Protein AF-A0A960P1Q6-F1 (afdb_monomer_lite)

Secondary structure (DSSP, 8-state):
---HHHHHHHHHHHHHHTTHHHHHHHTS--HHHHHHHGGGTGGGTTS-GGGT-----HHHHHHHHHHHHHH-TT-

Structure (mmCIF, N/CA/C/O backbone):
data_AF-A0A960P1Q6-F1
#
_entry.id   AF-A0A960P1Q6-F1
#
loop_
_atom_site.group_PDB
_atom_site.id
_atom_site.type_symbol
_atom_site.label_atom_id
_atom_site.label_alt_id
_atom_site.label_comp_id
_atom_site.label_asym_id
_atom_site.label_entity_id
_atom_site.label_seq_id
_atom_site.pdbx_PDB_ins_code
_atom_site.Cartn_x
_atom_site.Cartn_y
_atom_site.Cartn_z
_atom_site.occupancy
_atom_site.B_iso_or_equiv
_atom_site.auth_seq_id
_atom_site.auth_comp_id
_atom_site.auth_asym_id
_atom_site.auth_atom_id
_atom_site.pdbx_PDB_model_num
ATOM 1 N N . MET A 1 1 ? 7.394 9.733 -16.034 1.00 48.59 1 MET A N 1
ATOM 2 C CA . MET A 1 1 ? 6.109 9.018 -15.900 1.00 48.59 1 MET A CA 1
ATOM 3 C C . MET A 1 1 ? 5.882 8.880 -14.404 1.00 48.59 1 MET A C 1
ATOM 5 O O . MET A 1 1 ? 6.853 8.554 -13.740 1.00 48.59 1 MET A O 1
ATOM 9 N N . GLY A 1 2 ? 4.723 9.250 -13.856 1.00 63.03 2 GLY A N 1
ATOM 10 C CA . GLY A 1 2 ? 4.480 9.105 -12.412 1.00 63.03 2 GLY A CA 1
ATOM 11 C C . GLY A 1 2 ? 4.383 7.631 -12.010 1.00 63.03 2 GLY A C 1
ATOM 12 O O . GLY A 1 2 ? 3.949 6.813 -12.824 1.00 63.03 2 GLY A O 1
ATOM 13 N N . ASN A 1 3 ? 4.795 7.301 -10.784 1.00 87.00 3 ASN A N 1
ATOM 14 C CA . ASN A 1 3 ? 4.659 5.965 -10.208 1.00 87.00 3 ASN A CA 1
ATOM 15 C C . ASN A 1 3 ? 3.169 5.673 -9.954 1.00 87.00 3 ASN A C 1
ATOM 17 O O . ASN A 1 3 ? 2.606 6.077 -8.937 1.00 87.00 3 ASN A O 1
ATOM 21 N N . GLN A 1 4 ? 2.524 4.980 -10.897 1.00 95.00 4 GLN A N 1
ATOM 22 C CA . GLN A 1 4 ? 1.083 4.703 -10.850 1.00 95.00 4 GLN A CA 1
ATOM 23 C C . GLN A 1 4 ? 0.674 3.881 -9.622 1.00 95.00 4 GLN A C 1
ATOM 25 O O . GLN A 1 4 ? -0.438 4.047 -9.123 1.00 95.00 4 GLN A O 1
ATOM 30 N N . VAL A 1 5 ? 1.571 3.026 -9.118 1.00 97.69 5 VAL A N 1
ATOM 31 C CA . VAL A 1 5 ? 1.332 2.250 -7.896 1.00 97.69 5 VAL A CA 1
ATOM 32 C C . VAL A 1 5 ? 1.25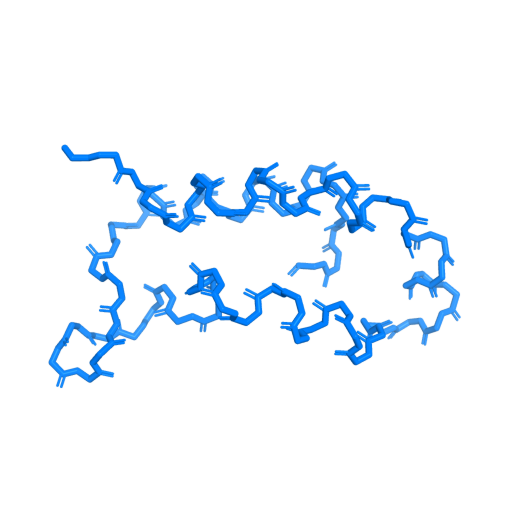8 3.190 -6.694 1.00 97.69 5 VAL A C 1
ATOM 34 O O . VAL A 1 5 ? 0.317 3.104 -5.910 1.00 97.69 5 VAL A O 1
ATOM 37 N N . LEU A 1 6 ? 2.196 4.135 -6.580 1.00 98.19 6 LEU A N 1
ATOM 38 C CA . LEU A 1 6 ? 2.198 5.129 -5.503 1.00 98.19 6 LEU A CA 1
ATOM 39 C C . LEU A 1 6 ? 0.958 6.024 -5.545 1.00 98.19 6 LEU A C 1
ATOM 41 O O . LEU A 1 6 ? 0.341 6.266 -4.509 1.00 98.19 6 LEU A O 1
ATOM 45 N N . ASP A 1 7 ? 0.566 6.487 -6.732 1.00 98.19 7 ASP A N 1
ATOM 46 C CA . ASP A 1 7 ? -0.640 7.303 -6.893 1.00 98.19 7 ASP A CA 1
ATOM 47 C C . ASP A 1 7 ? -1.903 6.538 -6.465 1.00 98.19 7 ASP A C 1
ATOM 49 O O . ASP A 1 7 ? -2.781 7.108 -5.815 1.00 98.19 7 ASP A O 1
ATOM 53 N N . ALA A 1 8 ? -1.986 5.240 -6.772 1.00 98.06 8 ALA A N 1
ATOM 54 C CA . ALA A 1 8 ? -3.094 4.387 -6.349 1.00 98.06 8 ALA A CA 1
ATOM 55 C C . ALA A 1 8 ? -3.086 4.122 -4.833 1.00 98.06 8 ALA A C 1
ATOM 57 O O . ALA A 1 8 ? -4.137 4.179 -4.194 1.00 98.06 8 ALA A O 1
ATOM 58 N N . VAL A 1 9 ? -1.913 3.886 -4.236 1.00 98.38 9 VAL A N 1
ATOM 59 C CA . VAL A 1 9 ? -1.779 3.684 -2.784 1.00 98.38 9 VAL A CA 1
ATOM 60 C C . VAL A 1 9 ? -2.179 4.942 -2.008 1.00 98.38 9 VAL A C 1
ATOM 62 O O . VAL A 1 9 ? -2.964 4.847 -1.064 1.00 98.38 9 VAL A O 1
ATOM 65 N N . LYS A 1 10 ? -1.763 6.131 -2.460 1.00 98.38 10 LYS A N 1
ATOM 66 C CA . LYS A 1 10 ? -2.172 7.419 -1.865 1.00 98.38 10 LYS A CA 1
ATOM 67 C C . LYS A 1 10 ? -3.688 7.602 -1.804 1.00 98.38 10 LYS A C 1
ATOM 69 O O . LYS A 1 10 ? -4.200 8.220 -0.873 1.00 98.38 10 LYS A O 1
ATOM 74 N N . GLN A 1 11 ? -4.421 7.072 -2.785 1.00 98.44 11 GLN A N 1
ATOM 75 C CA . GLN A 1 11 ? -5.884 7.167 -2.816 1.00 98.44 11 GLN A CA 1
ATOM 76 C C . GLN A 1 11 ? -6.558 6.284 -1.762 1.00 98.44 11 GLN A C 1
ATOM 78 O O . GLN A 1 11 ? -7.601 6.667 -1.233 1.00 98.44 11 GLN A O 1
ATOM 83 N N . ILE A 1 12 ? -5.985 5.117 -1.454 1.00 98.38 12 ILE A N 1
ATOM 84 C CA . ILE A 1 12 ? -6.571 4.162 -0.501 1.00 98.38 12 ILE A CA 1
ATOM 85 C C . ILE A 1 12 ? -6.037 4.321 0.926 1.00 98.38 12 ILE A C 1
ATOM 87 O O . ILE A 1 12 ? -6.684 3.857 1.863 1.00 98.38 12 ILE A O 1
ATOM 91 N N . GLY A 1 13 ? -4.906 5.007 1.106 1.00 98.12 13 GLY A N 1
ATOM 92 C CA . GLY A 1 13 ? -4.240 5.215 2.392 1.00 98.12 13 GLY A CA 1
ATOM 93 C C . GLY A 1 13 ? -5.169 5.626 3.544 1.00 98.12 13 GLY A C 1
ATOM 94 O O . GLY A 1 13 ? -5.248 4.900 4.537 1.00 98.12 13 GLY A O 1
ATOM 95 N N . PRO A 1 14 ? -5.984 6.691 3.404 1.00 98.44 14 PRO A N 1
ATOM 96 C CA . PRO A 1 14 ? -6.920 7.099 4.455 1.00 98.44 14 PRO A CA 1
ATOM 97 C C . PRO A 1 14 ? -7.935 6.017 4.858 1.00 98.44 14 PRO A C 1
ATOM 99 O O . PRO A 1 14 ? -8.354 5.961 6.015 1.00 98.44 14 PRO A O 1
ATOM 102 N N . ALA A 1 15 ? -8.339 5.149 3.924 1.00 98.19 15 ALA A N 1
ATOM 103 C CA . ALA A 1 15 ? -9.249 4.042 4.214 1.00 98.19 15 ALA A CA 1
ATOM 104 C C . ALA A 1 15 ? -8.551 2.908 4.985 1.00 98.19 15 ALA A C 1
ATOM 106 O O . ALA A 1 15 ? -9.191 2.269 5.818 1.00 98.19 15 ALA A O 1
ATOM 107 N N . ILE A 1 16 ? -7.255 2.687 4.742 1.00 98.25 16 ILE A N 1
ATOM 108 C CA . ILE A 1 16 ? -6.424 1.743 5.502 1.00 98.25 16 ILE A CA 1
ATOM 109 C C . ILE A 1 16 ? -6.206 2.268 6.927 1.00 98.25 16 ILE A C 1
ATOM 111 O O . ILE A 1 16 ? -6.492 1.546 7.880 1.00 98.25 16 ILE A O 1
ATOM 115 N N . ALA A 1 17 ? -5.818 3.541 7.080 1.00 98.56 17 ALA A N 1
ATOM 116 C CA . ALA A 1 17 ? -5.595 4.173 8.386 1.00 98.56 17 ALA A CA 1
ATOM 117 C C . ALA A 1 17 ? -6.839 4.109 9.293 1.00 98.56 17 ALA A C 1
ATOM 119 O O . ALA A 1 17 ? -6.750 3.872 10.496 1.00 98.56 17 ALA A O 1
ATOM 120 N N . ALA A 1 18 ? -8.038 4.250 8.716 1.00 98.44 18 ALA A N 1
ATOM 121 C CA . ALA A 1 18 ? -9.297 4.116 9.453 1.00 98.44 18 ALA A CA 1
ATOM 122 C C . ALA A 1 18 ? -9.552 2.695 10.008 1.00 98.44 18 ALA A C 1
ATOM 124 O O . ALA A 1 18 ? -10.456 2.510 10.827 1.00 98.44 18 ALA A O 1
ATOM 125 N N . ARG A 1 19 ? -8.793 1.687 9.560 1.00 97.94 19 ARG A N 1
ATOM 126 C CA . ARG A 1 19 ? -8.911 0.278 9.964 1.00 97.94 19 ARG A CA 1
ATOM 127 C C . ARG A 1 19 ? -7.733 -0.206 10.822 1.00 97.94 19 ARG A C 1
ATOM 129 O O . ARG A 1 19 ? -7.779 -1.357 11.253 1.00 97.94 19 ARG A O 1
ATOM 136 N N . SER A 1 20 ? -6.744 0.636 11.143 1.00 98.00 20 SER A N 1
ATOM 137 C CA . SER A 1 20 ? -5.544 0.242 11.906 1.00 98.00 20 SER A CA 1
ATOM 138 C C . SER A 1 20 ? -5.846 -0.424 13.250 1.00 98.00 20 SER A C 1
ATOM 140 O O . SER A 1 20 ? -5.319 -1.494 13.548 1.00 98.00 20 SER A O 1
ATOM 142 N N . ASP A 1 21 ? -6.789 0.114 14.031 1.00 98.25 21 ASP A N 1
ATOM 143 C CA . ASP A 1 21 ? -7.195 -0.494 15.311 1.00 98.25 21 ASP A CA 1
ATOM 144 C C . ASP A 1 21 ? -7.785 -1.907 15.140 1.00 98.25 21 ASP A C 1
ATOM 146 O O . ASP A 1 21 ? -7.661 -2.774 16.011 1.00 98.25 21 ASP A O 1
ATOM 150 N N . GLU A 1 22 ? -8.476 -2.155 14.025 1.00 98.31 22 GLU A N 1
ATOM 151 C CA . GLU A 1 22 ? -9.001 -3.480 13.711 1.00 98.31 22 GLU A CA 1
ATOM 152 C C . GLU A 1 22 ? -7.891 -4.433 13.268 1.00 98.31 22 GLU A C 1
ATOM 154 O O . GLU A 1 22 ? -7.886 -5.579 13.725 1.00 98.31 22 GLU A O 1
ATOM 159 N N . ILE A 1 23 ? -6.977 -3.965 12.412 1.00 98.31 23 ILE A N 1
ATOM 160 C CA . ILE A 1 23 ? -5.813 -4.721 11.933 1.00 98.31 23 ILE A CA 1
ATOM 161 C C . ILE A 1 23 ? -4.982 -5.198 13.128 1.00 98.31 23 ILE A C 1
ATOM 163 O O . ILE A 1 23 ? -4.731 -6.401 13.265 1.00 98.31 23 ILE A O 1
ATOM 167 N N . GLU A 1 24 ? -4.659 -4.286 14.049 1.00 98.25 24 GLU A N 1
ATOM 168 C CA . GLU A 1 24 ? -3.885 -4.585 15.254 1.00 98.25 24 GLU A CA 1
ATOM 169 C C . GLU A 1 24 ? -4.609 -5.606 16.144 1.00 98.25 24 GLU A C 1
ATOM 171 O O . GLU A 1 24 ? -4.059 -6.650 16.504 1.00 98.25 24 GLU A O 1
ATOM 176 N N . ARG A 1 25 ? -5.900 -5.383 16.431 1.00 98.12 25 ARG A N 1
ATOM 177 C CA . ARG A 1 25 ? -6.697 -6.306 17.258 1.00 98.12 25 ARG A CA 1
ATOM 178 C C . ARG A 1 25 ? -6.802 -7.704 16.643 1.00 98.12 25 ARG A C 1
ATOM 180 O O . ARG A 1 25 ? -6.815 -8.697 17.375 1.00 98.12 25 ARG A O 1
ATOM 187 N N . GLN A 1 26 ? -6.928 -7.803 15.319 1.00 97.38 26 GLN A N 1
ATOM 188 C CA . GLN A 1 26 ? -7.020 -9.086 14.618 1.00 97.38 26 GLN A CA 1
ATOM 189 C C . GLN A 1 26 ? -5.652 -9.754 14.425 1.00 97.38 26 GLN A C 1
ATOM 191 O O . GLN A 1 26 ? -5.614 -10.965 14.186 1.00 97.38 26 GLN A O 1
ATOM 196 N N . ARG A 1 27 ? -4.548 -9.001 14.554 1.00 97.12 27 ARG A N 1
ATOM 197 C CA . ARG A 1 27 ? -3.175 -9.420 14.219 1.00 97.12 27 ARG A CA 1
ATOM 198 C C . ARG A 1 27 ? -3.062 -9.967 12.794 1.00 97.12 27 ARG A C 1
ATOM 200 O O . ARG A 1 27 ? -2.340 -10.930 12.537 1.00 97.12 27 ARG A O 1
ATOM 207 N N . ARG A 1 28 ? -3.859 -9.397 11.890 1.00 96.88 28 ARG A N 1
ATOM 208 C CA . ARG A 1 28 ? -3.882 -9.689 10.455 1.00 96.88 28 ARG A CA 1
ATOM 209 C C . ARG A 1 28 ? -4.641 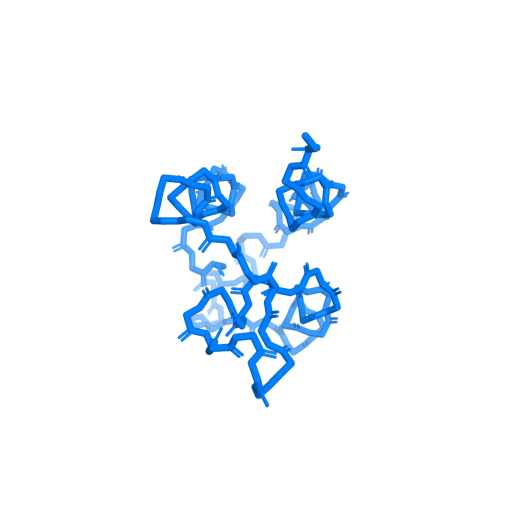-8.591 9.728 1.00 96.88 28 ARG A C 1
ATOM 211 O O . ARG A 1 28 ? -5.583 -8.026 10.283 1.00 96.88 28 ARG A O 1
ATOM 218 N N . LEU A 1 29 ? -4.316 -8.394 8.456 1.00 97.56 29 LEU A N 1
ATOM 219 C CA . LEU A 1 29 ? -5.139 -7.581 7.573 1.00 97.56 29 LEU A CA 1
ATOM 220 C C . LEU A 1 29 ? -6.525 -8.233 7.387 1.00 97.56 29 LEU A C 1
ATOM 222 O O . LEU A 1 29 ? -6.615 -9.437 7.101 1.00 97.56 29 LEU A O 1
ATOM 226 N N . PRO A 1 30 ? -7.620 -7.473 7.550 1.00 97.81 30 PRO A N 1
ATOM 227 C CA . PRO A 1 30 ? -8.927 -7.861 7.046 1.00 97.81 30 PRO A CA 1
ATOM 228 C C . PRO A 1 30 ? -8.874 -8.137 5.535 1.00 97.81 30 PRO A C 1
ATOM 230 O O . PRO A 1 30 ? -8.149 -7.475 4.792 1.00 97.81 30 PRO A O 1
ATOM 233 N N . LEU A 1 31 ? -9.631 -9.130 5.060 1.00 97.88 31 LEU A N 1
ATOM 234 C CA . LEU A 1 31 ? -9.586 -9.544 3.651 1.00 97.88 31 LEU A CA 1
ATOM 235 C C . LEU A 1 31 ? -10.023 -8.422 2.696 1.00 97.88 31 LEU A C 1
ATOM 237 O O . LEU A 1 31 ? -9.486 -8.304 1.601 1.00 97.88 31 LEU A O 1
ATOM 241 N N . ASP A 1 32 ? -10.969 -7.585 3.115 1.00 97.69 32 ASP A N 1
ATOM 242 C CA . ASP A 1 32 ? -11.414 -6.411 2.364 1.00 97.69 32 ASP A CA 1
ATOM 243 C C . ASP A 1 32 ? -10.308 -5.355 2.219 1.00 97.69 32 ASP A C 1
ATOM 245 O O . ASP A 1 32 ? -10.226 -4.716 1.175 1.00 97.69 32 ASP A O 1
ATOM 249 N N . VAL A 1 33 ? -9.411 -5.221 3.203 1.00 98.06 33 VAL A N 1
ATOM 250 C CA . VAL A 1 33 ? -8.214 -4.366 3.089 1.00 98.06 33 VAL A CA 1
ATOM 251 C C . VAL A 1 33 ? -7.219 -4.956 2.084 1.00 98.06 33 VAL A C 1
ATOM 253 O O . VAL A 1 33 ? -6.696 -4.236 1.238 1.00 98.06 33 VAL A O 1
ATOM 256 N N . VAL A 1 34 ? -7.006 -6.276 2.100 1.00 98.31 34 VAL A N 1
ATOM 257 C CA . VAL A 1 34 ? -6.146 -6.950 1.108 1.00 98.31 34 VAL A CA 1
ATOM 258 C C . VAL A 1 34 ? -6.686 -6.760 -0.313 1.00 98.31 34 VAL A C 1
ATOM 260 O O . VAL A 1 34 ? -5.931 -6.408 -1.220 1.00 98.31 34 VAL A O 1
ATOM 263 N N . GLU A 1 35 ? -7.989 -6.955 -0.520 1.00 98.38 35 GLU A N 1
ATOM 264 C CA . GLU A 1 35 ? -8.619 -6.762 -1.832 1.00 98.38 35 GLU A CA 1
ATOM 265 C C . GLU A 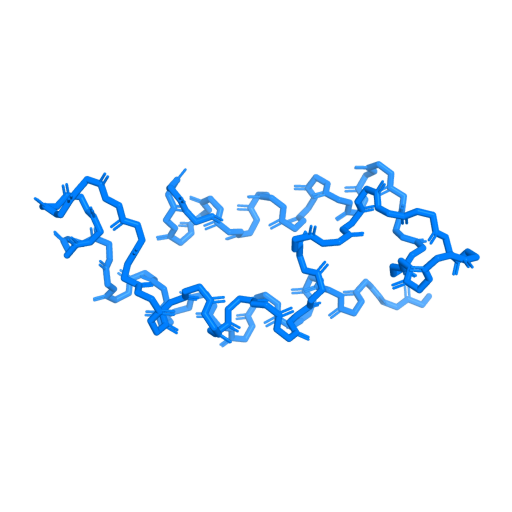1 35 ? -8.679 -5.283 -2.253 1.00 98.38 35 GLU A C 1
ATOM 267 O O . GLU A 1 35 ? -8.721 -5.006 -3.449 1.00 98.38 35 GLU A O 1
ATOM 272 N N . LEU A 1 36 ? -8.602 -4.336 -1.311 1.00 97.94 36 LEU A N 1
ATOM 273 C CA . LEU A 1 36 ? -8.427 -2.911 -1.604 1.00 97.94 36 LEU A CA 1
ATOM 274 C C . LEU A 1 36 ? -7.005 -2.587 -2.103 1.00 97.94 36 LEU A C 1
ATOM 276 O O . LEU A 1 36 ? -6.857 -1.813 -3.047 1.00 97.94 36 LEU A O 1
ATOM 280 N N . ILE A 1 37 ? -5.965 -3.190 -1.513 1.00 98.19 37 ILE A N 1
ATOM 281 C CA . ILE A 1 37 ? -4.555 -2.957 -1.887 1.00 98.19 37 ILE A CA 1
ATOM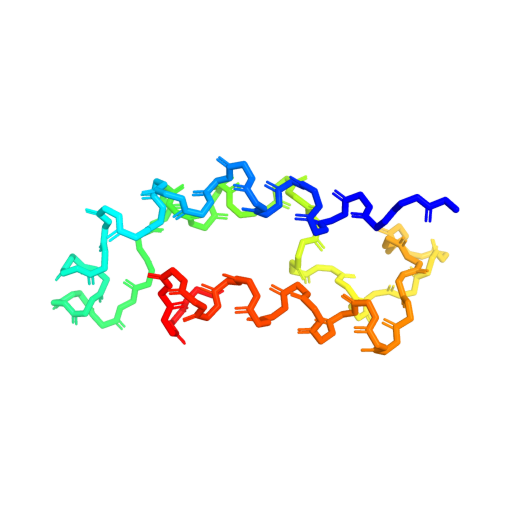 282 C C . ILE A 1 37 ? -4.207 -3.641 -3.211 1.00 98.19 37 ILE A C 1
ATOM 284 O O . ILE A 1 37 ? -3.500 -3.086 -4.049 1.00 98.19 37 ILE A O 1
ATOM 288 N N . LYS A 1 38 ? -4.712 -4.851 -3.438 1.00 98.00 38 LYS A N 1
ATOM 289 C CA . LYS A 1 38 ? -4.389 -5.689 -4.600 1.00 98.00 38 LYS A CA 1
ATOM 290 C C . LYS A 1 38 ? -4.472 -4.992 -5.972 1.00 98.00 38 LYS A C 1
ATOM 292 O O . LYS A 1 38 ? -3.507 -5.130 -6.727 1.00 98.00 38 LYS A O 1
ATOM 297 N N . PRO A 1 39 ? -5.536 -4.240 -6.329 1.00 97.50 39 PRO A N 1
ATOM 298 C CA . PRO A 1 39 ? -5.619 -3.575 -7.631 1.00 97.50 39 PRO A CA 1
ATOM 299 C C . PRO A 1 39 ? -4.629 -2.415 -7.811 1.00 97.50 39 PRO A C 1
ATOM 301 O O . PRO A 1 39 ? -4.431 -1.985 -8.942 1.00 97.50 39 PRO A O 1
ATOM 304 N N . THR A 1 40 ? -3.986 -1.922 -6.745 1.00 97.88 40 THR A N 1
ATOM 305 C CA . THR A 1 40 ? -2.956 -0.868 -6.859 1.00 97.88 40 THR A CA 1
ATOM 306 C C . THR A 1 40 ? -1.674 -1.365 -7.529 1.00 97.88 40 THR A C 1
ATOM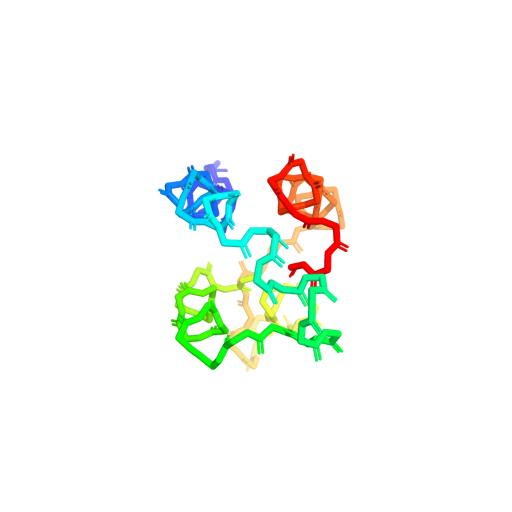 308 O O . THR A 1 40 ? -0.905 -0.566 -8.050 1.00 97.88 40 THR A O 1
ATOM 311 N N . GLY A 1 41 ? -1.422 -2.679 -7.497 1.00 97.44 41 GLY A N 1
ATOM 312 C CA . GLY A 1 41 ? -0.161 -3.274 -7.940 1.00 97.44 41 GLY A CA 1
ATOM 313 C C . GLY A 1 41 ? 0.916 -3.383 -6.852 1.00 97.44 41 GLY A C 1
ATOM 314 O O . GLY A 1 41 ? 1.958 -3.980 -7.121 1.00 97.44 41 GLY A O 1
ATOM 315 N N . ALA A 1 42 ? 0.673 -2.907 -5.622 1.00 97.81 42 ALA A N 1
ATOM 316 C CA . ALA A 1 42 ? 1.662 -2.917 -4.534 1.00 97.81 42 ALA A CA 1
ATOM 317 C C . ALA A 1 42 ? 2.232 -4.321 -4.231 1.00 97.81 42 ALA A C 1
ATOM 319 O O . ALA A 1 42 ? 3.446 -4.499 -4.148 1.00 97.81 42 ALA A O 1
ATOM 320 N N . PHE A 1 43 ? 1.391 -5.363 -4.191 1.00 97.56 43 PHE A N 1
ATOM 321 C CA . PHE A 1 43 ? 1.849 -6.748 -3.974 1.00 97.56 43 PHE A CA 1
ATOM 322 C C . PHE A 1 43 ? 2.686 -7.333 -5.123 1.00 97.56 43 PHE A C 1
ATOM 324 O O . PHE A 1 43 ? 3.232 -8.428 -4.992 1.00 97.56 43 PHE A O 1
ATOM 331 N N . ARG A 1 44 ? 2.770 -6.644 -6.266 1.00 97.50 44 ARG A N 1
ATOM 332 C CA . ARG A 1 44 ? 3.454 -7.120 -7.475 1.00 97.50 44 ARG A CA 1
ATOM 333 C C . ARG A 1 44 ? 4.686 -6.297 -7.840 1.00 97.50 44 ARG A C 1
ATOM 335 O O . ARG A 1 44 ? 5.287 -6.582 -8.866 1.00 97.50 44 ARG A O 1
ATOM 342 N N . MET A 1 45 ? 5.109 -5.333 -7.019 1.00 96.88 45 MET A N 1
ATOM 343 C CA . MET A 1 45 ? 6.258 -4.459 -7.320 1.00 96.88 45 MET A CA 1
ATOM 344 C C . MET A 1 45 ? 7.575 -5.203 -7.580 1.00 96.88 45 MET A C 1
ATOM 346 O O . MET A 1 45 ? 8.417 -4.707 -8.317 1.00 96.88 45 MET A O 1
ATOM 350 N N . CYS A 1 46 ? 7.733 -6.404 -7.021 1.00 95.94 46 CYS A N 1
ATOM 351 C CA . CYS A 1 46 ? 8.908 -7.255 -7.233 1.00 95.94 46 CYS A CA 1
ATOM 352 C C . CYS A 1 46 ? 8.705 -8.323 -8.324 1.00 95.94 46 CYS A C 1
ATOM 354 O O . CYS A 1 46 ? 9.532 -9.225 -8.462 1.00 95.94 46 CYS A O 1
ATOM 356 N N . VAL A 1 47 ? 7.592 -8.276 -9.060 1.00 97.00 47 VAL A N 1
ATOM 357 C CA . VAL A 1 47 ? 7.333 -9.166 -10.195 1.00 97.00 47 VAL A CA 1
ATOM 358 C C . VAL A 1 47 ? 7.966 -8.549 -11.450 1.00 97.00 47 VAL A C 1
ATOM 360 O O . VAL A 1 47 ? 7.792 -7.352 -11.677 1.00 97.00 47 VAL A O 1
ATOM 363 N N . PRO A 1 48 ? 8.693 -9.329 -12.266 1.00 95.88 48 PRO A N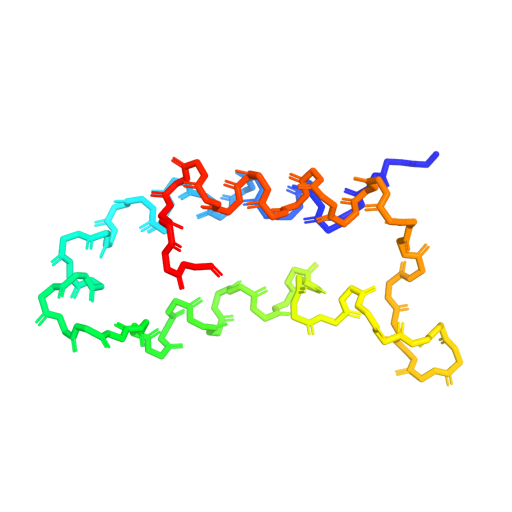 1
ATOM 364 C CA . PRO A 1 48 ? 9.200 -8.877 -13.561 1.00 95.88 48 PRO A CA 1
ATOM 365 C C . PRO A 1 48 ? 8.100 -8.387 -14.519 1.00 95.88 48 PRO A C 1
ATOM 367 O O . PRO A 1 48 ? 6.979 -8.894 -14.499 1.00 95.88 48 PRO A O 1
ATOM 370 N N . GLU A 1 49 ? 8.424 -7.431 -15.394 1.00 94.50 49 GLU A N 1
ATOM 371 C CA . GLU A 1 49 ? 7.483 -6.883 -16.389 1.00 94.50 49 GLU A CA 1
ATOM 372 C C . GLU A 1 49 ? 6.950 -7.944 -17.363 1.00 94.50 49 GLU A C 1
ATOM 374 O O . GLU A 1 49 ? 5.773 -7.922 -17.713 1.00 94.50 49 GLU A O 1
ATOM 379 N N . ASP A 1 50 ? 7.777 -8.918 -17.754 1.00 97.19 50 ASP A N 1
ATOM 380 C CA . ASP A 1 50 ? 7.390 -10.031 -18.634 1.00 97.19 50 ASP A CA 1
ATOM 381 C C . ASP A 1 50 ? 6.422 -11.029 -17.975 1.00 97.19 50 ASP A C 1
ATOM 383 O O . ASP A 1 50 ? 5.855 -11.887 -18.652 1.00 97.19 50 ASP A O 1
ATOM 387 N N . LEU A 1 51 ? 6.196 -10.888 -16.666 1.00 97.12 51 LEU A N 1
ATOM 388 C CA . LEU A 1 51 ? 5.190 -11.603 -15.888 1.00 97.12 51 LEU A CA 1
ATOM 389 C C . LEU A 1 51 ? 4.078 -10.669 -15.385 1.00 97.12 51 LEU A C 1
ATOM 391 O O . LEU A 1 51 ? 3.459 -10.969 -14.361 1.00 97.12 51 LEU A O 1
ATOM 395 N N . ASP A 1 52 ? 3.830 -9.551 -16.077 1.00 94.38 52 ASP A N 1
ATOM 396 C CA . ASP A 1 52 ? 2.840 -8.512 -15.748 1.00 94.38 52 ASP A CA 1
ATOM 397 C C . ASP A 1 52 ? 3.112 -7.800 -14.409 1.00 94.38 52 ASP A C 1
ATOM 399 O O . ASP A 1 52 ? 2.205 -7.541 -13.603 1.00 94.38 52 ASP A O 1
ATOM 403 N N . GLY A 1 53 ? 4.384 -7.562 -14.101 1.00 96.56 53 GLY A N 1
ATOM 404 C CA . GLY A 1 53 ? 4.802 -6.661 -13.033 1.00 96.56 53 GLY A CA 1
ATOM 405 C C . GLY A 1 53 ? 4.689 -5.185 -13.438 1.00 96.56 53 GLY A C 1
ATOM 406 O O . GLY A 1 53 ? 4.692 -4.872 -14.625 1.00 96.56 53 GLY A O 1
ATOM 407 N N . PRO A 1 54 ? 4.613 -4.251 -12.475 1.00 96.00 54 PRO A N 1
ATOM 408 C CA . PRO A 1 54 ? 4.412 -2.829 -12.757 1.00 96.00 54 PRO A CA 1
ATOM 409 C C . PRO A 1 54 ? 5.670 -2.098 -13.263 1.00 96.00 54 PRO A C 1
ATOM 411 O O . PRO A 1 54 ? 5.587 -0.908 -13.547 1.00 96.00 54 PRO A O 1
ATOM 414 N N . GLY A 1 55 ? 6.828 -2.768 -13.347 1.00 95.88 55 GLY A N 1
ATOM 415 C CA . GLY A 1 55 ? 8.066 -2.163 -13.860 1.00 95.88 55 GLY A CA 1
ATOM 416 C C . GLY A 1 55 ? 8.641 -1.049 -12.981 1.00 95.88 55 GLY A C 1
ATOM 417 O O . GLY A 1 55 ? 9.325 -0.159 -13.480 1.00 95.88 55 GLY A O 1
ATOM 418 N N . VAL A 1 56 ? 8.347 -1.064 -11.675 1.00 96.38 56 VAL A N 1
ATOM 419 C CA . VAL A 1 56 ? 8.864 -0.057 -10.738 1.00 96.38 56 VAL A CA 1
ATOM 420 C C . VAL A 1 56 ? 10.333 -0.309 -10.406 1.00 96.38 56 VAL A C 1
ATOM 422 O O . VAL A 1 56 ? 10.791 -1.444 -10.269 1.00 96.38 56 VAL A O 1
ATOM 425 N N . THR A 1 57 ? 11.081 0.771 -10.227 1.00 96.25 57 THR A N 1
ATOM 426 C CA . THR A 1 57 ? 12.438 0.729 -9.684 1.00 96.25 57 THR A CA 1
ATOM 427 C C . THR A 1 57 ? 12.432 0.411 -8.185 1.00 96.25 57 THR A C 1
ATOM 429 O O . THR A 1 57 ? 11.422 0.547 -7.494 1.00 96.25 57 THR A O 1
ATOM 432 N N . ALA A 1 58 ? 13.597 0.051 -7.637 1.00 95.25 58 ALA A N 1
ATOM 433 C CA . ALA A 1 58 ? 13.750 -0.151 -6.194 1.00 95.25 58 ALA A CA 1
ATOM 434 C C . ALA A 1 58 ? 13.377 1.106 -5.382 1.00 95.25 58 ALA A C 1
ATOM 436 O O . ALA A 1 58 ? 12.761 0.990 -4.324 1.00 95.25 58 ALA A O 1
ATOM 437 N N . TRP A 1 59 ? 13.707 2.299 -5.890 1.00 97.06 59 TRP A N 1
ATOM 438 C CA . TRP A 1 59 ? 13.359 3.563 -5.240 1.00 97.06 59 TRP A CA 1
ATOM 439 C C . TRP A 1 59 ? 11.846 3.800 -5.232 1.00 97.06 59 TRP A C 1
ATOM 441 O O . TRP A 1 59 ? 11.266 4.034 -4.179 1.00 97.06 59 TRP A O 1
ATOM 451 N N . GLU A 1 60 ? 11.192 3.631 -6.380 1.00 97.31 60 GLU A N 1
ATOM 452 C CA . GLU A 1 60 ? 9.733 3.739 -6.495 1.00 97.31 60 GLU A CA 1
ATOM 453 C C . GLU A 1 60 ? 9.003 2.707 -5.625 1.00 97.31 60 GLU A C 1
ATOM 455 O O . GLU A 1 60 ? 7.956 3.007 -5.055 1.00 97.31 60 GLU A O 1
ATOM 460 N N . SER A 1 61 ? 9.561 1.499 -5.478 1.00 96.94 61 SER A N 1
ATOM 461 C CA . SER A 1 61 ? 8.997 0.488 -4.580 1.00 96.94 61 SER A CA 1
ATOM 462 C C . SER A 1 61 ? 9.093 0.896 -3.108 1.00 96.94 61 SER A C 1
ATOM 464 O O . SER A 1 61 ? 8.173 0.623 -2.338 1.00 96.94 61 SER A O 1
ATOM 466 N N . LEU A 1 62 ? 10.171 1.589 -2.723 1.00 97.75 62 LEU A N 1
ATOM 467 C CA . LEU A 1 62 ? 10.354 2.083 -1.362 1.00 97.75 62 LEU A CA 1
ATOM 468 C C . LEU A 1 62 ? 9.348 3.191 -1.043 1.00 97.75 62 LEU A C 1
ATOM 470 O O . LEU A 1 62 ? 8.766 3.167 0.034 1.00 97.75 62 LEU A O 1
ATOM 474 N N . GLU A 1 63 ? 9.088 4.099 -1.986 1.00 98.12 63 GLU A N 1
ATOM 475 C CA . GLU A 1 63 ? 8.080 5.157 -1.822 1.00 98.12 63 GLU A CA 1
ATOM 476 C C . GLU A 1 63 ? 6.674 4.577 -1.600 1.00 98.12 63 GLU A C 1
ATOM 478 O O . GLU A 1 63 ? 5.901 5.090 -0.796 1.00 98.12 63 GLU A O 1
ATOM 483 N N . VAL A 1 64 ? 6.338 3.475 -2.279 1.00 98.31 64 VAL A N 1
ATOM 484 C CA . VAL A 1 64 ? 5.057 2.779 -2.083 1.00 98.31 64 VAL A CA 1
ATOM 485 C C . VAL A 1 64 ? 4.979 2.121 -0.704 1.00 98.31 64 VAL A C 1
ATOM 487 O O . VAL A 1 64 ? 3.942 2.210 -0.049 1.00 98.31 64 VAL A O 1
ATOM 490 N N . MET A 1 65 ? 6.056 1.464 -0.259 1.00 98.19 65 MET A N 1
ATOM 491 C CA . MET A 1 65 ? 6.110 0.861 1.079 1.00 98.19 65 MET A CA 1
ATOM 492 C C . MET A 1 65 ? 6.032 1.925 2.178 1.00 98.19 65 MET A C 1
ATOM 494 O O . MET A 1 65 ? 5.337 1.721 3.167 1.00 98.19 65 MET A O 1
ATOM 498 N N . GLU A 1 66 ? 6.718 3.057 1.999 1.00 98.50 66 GLU A N 1
ATOM 499 C CA . GLU A 1 66 ? 6.648 4.200 2.912 1.00 98.50 66 GLU A CA 1
ATOM 500 C C . GLU A 1 66 ? 5.219 4.737 3.010 1.00 98.50 66 GLU A C 1
ATOM 502 O O . GLU A 1 66 ? 4.724 4.946 4.115 1.00 98.50 66 GLU A O 1
ATOM 507 N N . GLU A 1 67 ? 4.535 4.906 1.877 1.00 98.50 67 GLU A N 1
ATOM 508 C CA . GLU A 1 67 ? 3.153 5.381 1.868 1.00 98.50 67 GLU A CA 1
ATOM 509 C C . GLU A 1 67 ? 2.208 4.397 2.575 1.00 98.50 67 GLU A C 1
ATOM 511 O O . GLU A 1 67 ? 1.414 4.833 3.401 1.00 98.50 67 GLU A O 1
ATOM 516 N N . LEU A 1 68 ? 2.297 3.084 2.320 1.00 98.31 68 LEU A N 1
ATOM 517 C CA . LEU A 1 68 ? 1.489 2.089 3.047 1.00 98.31 68 LEU A CA 1
ATOM 518 C C . LEU A 1 68 ? 1.755 2.152 4.555 1.00 98.31 68 LEU A C 1
ATOM 520 O O . LEU A 1 68 ? 0.817 2.324 5.335 1.00 98.31 68 LEU A O 1
ATOM 524 N N . ALA A 1 69 ? 3.033 2.114 4.944 1.00 98.44 69 ALA A N 1
ATOM 525 C CA . ALA A 1 69 ? 3.459 2.125 6.338 1.00 98.44 69 ALA A CA 1
ATOM 526 C C . ALA A 1 69 ? 3.089 3.421 7.078 1.00 98.44 69 ALA A C 1
ATOM 528 O O . ALA A 1 69 ? 2.897 3.395 8.295 1.00 98.44 69 ALA A O 1
ATOM 529 N N . TYR A 1 70 ? 2.981 4.549 6.366 1.00 98.56 70 TYR A N 1
ATOM 530 C CA . TYR A 1 70 ? 2.502 5.811 6.929 1.00 98.56 70 TYR A CA 1
ATOM 531 C C . TYR A 1 70 ? 1.052 5.707 7.424 1.00 98.56 70 TYR A C 1
ATOM 533 O O . TYR A 1 70 ? 0.714 6.306 8.447 1.00 98.56 70 TYR A O 1
ATOM 541 N N . HIS A 1 71 ? 0.206 4.943 6.725 1.00 98.38 71 HIS A N 1
ATOM 542 C CA . HIS A 1 71 ? -1.195 4.730 7.104 1.00 98.38 71 HIS A CA 1
ATOM 543 C C . HIS A 1 71 ? -1.367 3.550 8.062 1.00 98.38 71 HIS A C 1
ATOM 545 O O . HIS A 1 71 ? -2.119 3.671 9.024 1.00 98.38 71 HIS A O 1
ATOM 551 N N . ASP A 1 72 ? -0.680 2.432 7.822 1.00 98.44 72 ASP A N 1
ATOM 552 C CA . ASP A 1 72 ? -0.659 1.269 8.711 1.00 98.44 72 ASP A CA 1
ATOM 553 C C . ASP A 1 72 ? 0.603 0.424 8.490 1.00 98.44 72 ASP A C 1
ATOM 555 O O . ASP A 1 72 ? 0.906 0.022 7.372 1.00 98.44 72 ASP A O 1
ATOM 559 N N . GLY A 1 73 ? 1.334 0.105 9.561 1.00 97.00 73 GLY A N 1
ATOM 560 C CA . GLY A 1 73 ? 2.604 -0.622 9.453 1.00 97.00 73 GLY A CA 1
ATOM 561 C C . GLY A 1 73 ? 2.485 -2.103 9.074 1.00 97.00 73 GLY A C 1
ATOM 562 O O . GLY A 1 73 ? 3.506 -2.725 8.784 1.00 97.00 73 GLY A O 1
ATOM 563 N N . ALA A 1 74 ? 1.285 -2.690 9.119 1.00 95.25 74 ALA A N 1
ATOM 564 C CA . ALA A 1 74 ? 1.045 -4.075 8.723 1.00 95.25 74 ALA A CA 1
ATOM 565 C C . ALA A 1 74 ? 0.468 -4.210 7.300 1.00 95.25 74 ALA A C 1
ATOM 567 O O . ALA A 1 74 ? 0.326 -5.345 6.830 1.00 95.25 74 ALA A O 1
ATOM 568 N N . ALA A 1 75 ? 0.120 -3.094 6.647 1.00 92.62 75 ALA A N 1
ATOM 569 C CA . ALA A 1 75 ? -0.334 -3.022 5.256 1.00 92.62 75 ALA A CA 1
ATOM 570 C C . ALA A 1 75 ? 0.843 -3.027 4.270 1.00 92.62 75 ALA A C 1
ATOM 572 O O . ALA A 1 75 ? 0.697 -3.693 3.217 1.00 92.62 75 ALA A O 1
#

Radius of gyration: 12.41 Å; chains: 1; bounding box: 25×21×36 Å

Sequence (75 aa):
MGNQVLDAVKQIGPAIAARSDEIERQRRLPLDVVELIKPTGAFRMCVPEDLDGPGVTAWESLEVMEELAYHDGAA

Foldseek 3Di:
DDLQLLVLLLVCLQVLLVCQVVCVVVVHDDVVVVVSSVVSQLVQCVPDVVRVHSPDDPVSNVSNLVSNVVSHVRD

pLDDT: mean 96.22, std 6.99, range [48.59, 98.56]